Protein AF-J9E7Q2-F1 (afdb_monomer)

Solvent-accessible surface area (backbone atoms only — not comparable to full-atom values): 8619 Å² total; per-residue (Å²): 144,85,86,81,88,83,85,87,60,77,52,56,58,52,50,51,56,56,37,69,78,42,61,76,17,22,64,49,75,41,76,31,84,95,38,86,96,32,39,26,39,40,31,18,40,58,52,92,80,34,83,83,31,58,49,79,44,47,39,44,76,58,96,74,26,33,27,50,72,91,57,92,63,67,20,87,40,70,68,57,45,49,58,50,26,40,76,47,33,83,95,42,99,52,39,41,44,92,67,84,70,75,70,75,79,63,85,57,84,88,70,78,81,76,82,74,78,79,84,76,82,79,74,89,74,89,82,91,85,77,86,82,133

Structure (mmCIF, N/CA/C/O backbone):
data_AF-J9E7Q2-F1
#
_entry.id   AF-J9E7Q2-F1
#
loop_
_atom_site.group_PDB
_atom_site.id
_atom_site.type_symbol
_atom_site.label_atom_id
_atom_site.label_alt_id
_atom_site.label_comp_id
_atom_site.label_asym_id
_atom_site.label_entity_id
_atom_site.label_seq_id
_atom_site.pdbx_PDB_ins_code
_atom_site.Cartn_x
_atom_site.Cartn_y
_atom_site.Cartn_z
_atom_site.occupancy
_atom_site.B_iso_or_equiv
_atom_site.auth_seq_id
_atom_site.auth_comp_id
_atom_site.auth_asym_id
_atom_site.auth_atom_id
_atom_site.pdbx_PDB_model_num
ATOM 1 N N . MET A 1 1 ? -2.435 -12.503 14.135 1.00 33.69 1 MET A N 1
ATOM 2 C CA . MET A 1 1 ? -1.178 -12.272 13.393 1.00 33.69 1 MET A CA 1
ATOM 3 C C . MET A 1 1 ? -1.249 -10.924 12.669 1.00 33.69 1 MET A C 1
ATOM 5 O O . MET A 1 1 ? -1.360 -10.876 11.457 1.00 33.69 1 MET A O 1
ATOM 9 N N . PHE A 1 2 ? -1.258 -9.821 13.424 1.00 29.53 2 PHE A N 1
ATOM 10 C CA . PHE A 1 2 ? -1.209 -8.451 12.893 1.00 29.53 2 PHE A CA 1
ATOM 11 C C . PHE A 1 2 ? -0.394 -7.609 13.880 1.00 29.53 2 PHE A C 1
ATOM 13 O O . PHE A 1 2 ? -0.949 -6.899 14.709 1.00 29.53 2 PHE A O 1
ATOM 20 N N . HIS A 1 3 ? 0.926 -7.773 13.858 1.00 36.47 3 HIS A N 1
ATOM 21 C CA . HIS A 1 3 ? 1.850 -6.934 14.617 1.00 36.47 3 HIS A CA 1
ATOM 22 C C . HIS A 1 3 ? 2.557 -6.021 13.628 1.00 36.47 3 HIS A C 1
ATOM 24 O O . HIS A 1 3 ? 3.238 -6.547 12.758 1.00 36.47 3 HIS A O 1
ATOM 30 N N . LEU A 1 4 ? 2.393 -4.698 13.749 1.00 40.72 4 LEU A N 1
ATOM 31 C CA . LEU A 1 4 ? 3.393 -3.708 13.319 1.00 40.72 4 LEU A CA 1
ATOM 32 C C . LEU A 1 4 ? 2.963 -2.282 13.712 1.00 40.72 4 LEU A C 1
ATOM 34 O O . LEU A 1 4 ? 2.157 -1.639 13.042 1.00 40.72 4 LEU A O 1
ATOM 38 N N . ILE A 1 5 ? 3.551 -1.783 14.803 1.00 44.66 5 ILE A N 1
ATOM 39 C CA . ILE A 1 5 ? 3.668 -0.356 15.126 1.00 44.66 5 ILE A CA 1
ATOM 40 C C . ILE A 1 5 ? 5.142 -0.103 15.462 1.00 44.66 5 ILE A C 1
ATOM 42 O O . ILE A 1 5 ? 5.568 -0.509 16.534 1.00 44.66 5 ILE A O 1
ATOM 46 N N . PHE A 1 6 ? 5.907 0.572 14.597 1.00 44.84 6 PHE A N 1
ATOM 47 C CA . PHE A 1 6 ? 7.220 1.143 14.948 1.00 44.84 6 PHE A CA 1
ATOM 48 C C . PHE A 1 6 ? 7.466 2.473 14.188 1.00 44.84 6 PHE A C 1
ATOM 50 O O . PHE A 1 6 ? 7.064 2.617 13.033 1.00 44.84 6 PHE A O 1
ATOM 57 N N . ASN A 1 7 ? 8.056 3.457 14.887 1.00 43.12 7 ASN A N 1
ATOM 58 C CA . ASN A 1 7 ? 8.359 4.857 14.499 1.00 43.12 7 ASN A CA 1
ATOM 59 C C . ASN A 1 7 ? 9.526 4.984 13.478 1.00 43.12 7 ASN A C 1
ATOM 61 O O . ASN A 1 7 ? 10.366 4.097 13.435 1.00 43.12 7 ASN A O 1
ATOM 65 N N . LEU A 1 8 ? 9.793 6.094 12.759 1.00 50.00 8 LEU A N 1
ATOM 66 C CA . LEU A 1 8 ? 8.944 7.052 12.008 1.00 50.00 8 LEU A CA 1
ATOM 67 C C . LEU A 1 8 ? 9.750 7.916 10.981 1.00 50.00 8 LEU A C 1
ATOM 69 O O . LEU A 1 8 ? 9.217 8.902 10.498 1.00 50.00 8 LEU A O 1
ATOM 73 N N . PHE A 1 9 ? 11.016 7.614 10.634 1.00 41.00 9 PHE A N 1
ATOM 74 C CA . PHE A 1 9 ? 11.710 8.331 9.533 1.00 41.00 9 PHE A CA 1
ATOM 75 C C . PHE A 1 9 ? 12.670 7.432 8.738 1.00 41.00 9 PHE A C 1
ATOM 77 O O . PHE A 1 9 ? 12.534 7.311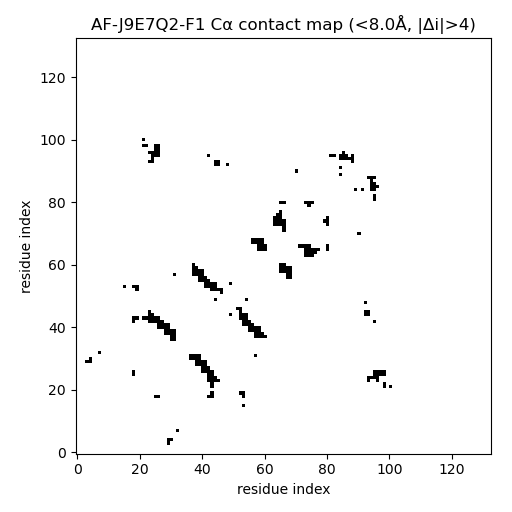 7.523 1.00 41.00 9 PHE A O 1
ATOM 84 N N . ASP A 1 10 ? 13.563 6.710 9.420 1.00 48.91 10 ASP A N 1
ATOM 85 C CA . ASP A 1 10 ? 14.519 5.793 8.771 1.00 48.91 10 ASP A CA 1
ATOM 86 C C . ASP A 1 10 ? 13.828 4.538 8.193 1.00 48.91 10 ASP A C 1
ATOM 88 O O . ASP A 1 10 ? 14.201 3.978 7.164 1.00 48.91 10 ASP A O 1
ATOM 92 N N . TYR A 1 11 ? 12.704 4.141 8.795 1.00 62.31 11 TYR A N 1
ATOM 93 C CA . TYR A 1 11 ? 11.920 3.005 8.321 1.00 62.31 11 TYR A CA 1
ATOM 94 C C . TYR A 1 11 ? 11.117 3.316 7.049 1.00 62.31 11 TYR A C 1
ATOM 96 O O . TYR A 1 11 ? 10.855 2.406 6.273 1.00 62.31 11 TYR A O 1
ATOM 104 N N . ARG A 1 12 ? 10.739 4.575 6.775 1.00 62.62 12 ARG A N 1
ATOM 105 C CA . ARG A 1 12 ? 9.917 4.899 5.594 1.00 62.62 12 ARG A CA 1
ATOM 106 C C . ARG A 1 12 ? 10.661 4.601 4.298 1.00 62.62 12 ARG A C 1
ATOM 108 O O . ARG A 1 12 ? 10.093 3.961 3.420 1.00 62.62 12 ARG A O 1
ATOM 115 N N . ASN A 1 13 ? 11.908 5.060 4.195 1.00 67.50 13 ASN A N 1
ATOM 116 C CA . ASN A 1 13 ? 12.731 4.811 3.013 1.00 67.50 13 ASN A CA 1
ATOM 117 C C . ASN A 1 13 ? 12.982 3.306 2.871 1.00 67.50 13 ASN A C 1
ATOM 119 O O . ASN A 1 13 ? 12.674 2.747 1.830 1.00 67.50 13 ASN A O 1
ATOM 123 N N . ARG A 1 14 ? 13.317 2.622 3.974 1.00 76.19 14 ARG A N 1
ATOM 124 C CA . ARG A 1 14 ? 13.482 1.160 3.989 1.00 76.19 14 ARG A CA 1
ATOM 125 C C . ARG A 1 14 ? 12.226 0.389 3.570 1.00 76.19 14 ARG A C 1
ATOM 127 O O . ARG A 1 14 ? 12.341 -0.576 2.830 1.00 76.19 14 ARG A O 1
ATOM 134 N N . ILE A 1 15 ? 11.031 0.797 4.012 1.00 78.56 15 ILE A N 1
ATOM 135 C CA . ILE A 1 15 ? 9.753 0.216 3.561 1.00 78.56 15 ILE A CA 1
ATOM 136 C C . ILE A 1 15 ? 9.570 0.433 2.057 1.00 78.56 15 ILE A C 1
ATOM 138 O O . ILE A 1 15 ? 9.057 -0.449 1.375 1.00 78.56 15 ILE A O 1
ATOM 142 N N . ILE A 1 16 ? 9.859 1.639 1.564 1.00 83.88 16 ILE A N 1
ATOM 143 C CA . ILE A 1 16 ? 9.647 1.992 0.157 1.00 83.88 16 ILE A CA 1
ATOM 144 C C . ILE A 1 16 ? 10.587 1.169 -0.718 1.00 83.88 16 ILE A C 1
ATOM 146 O O . ILE A 1 16 ? 10.111 0.541 -1.657 1.00 83.88 16 ILE A O 1
ATOM 150 N N . ASP A 1 17 ? 11.868 1.107 -0.365 1.00 85.81 17 ASP A N 1
ATOM 151 C CA . ASP A 1 17 ? 12.871 0.308 -1.069 1.00 85.81 17 ASP A CA 1
ATOM 152 C C . ASP A 1 17 ? 12.473 -1.174 -1.063 1.00 85.81 17 ASP A C 1
ATOM 154 O O . ASP A 1 17 ? 12.377 -1.806 -2.112 1.00 85.81 17 ASP A O 1
ATOM 158 N N . ALA A 1 18 ? 12.076 -1.688 0.102 1.00 85.81 18 ALA A N 1
ATOM 159 C CA . ALA A 1 18 ? 11.521 -3.027 0.244 1.00 85.81 18 ALA A CA 1
ATOM 160 C C . ALA A 1 18 ? 10.282 -3.274 -0.632 1.00 85.81 18 ALA A C 1
ATOM 162 O O . ALA A 1 18 ? 10.139 -4.345 -1.211 1.00 85.81 18 ALA A O 1
ATOM 163 N N . LEU A 1 19 ? 9.356 -2.314 -0.729 1.00 89.38 19 LEU A N 1
ATOM 164 C CA . LEU A 1 19 ? 8.181 -2.425 -1.597 1.00 89.38 19 LEU A CA 1
ATOM 165 C C . LEU A 1 19 ? 8.565 -2.428 -3.075 1.00 89.38 19 LEU A C 1
ATOM 167 O O . LEU A 1 19 ? 7.886 -3.088 -3.856 1.00 89.38 19 LEU A O 1
ATOM 171 N N . LEU A 1 20 ? 9.608 -1.693 -3.466 1.00 90.94 20 LEU A N 1
ATOM 172 C CA . LEU A 1 20 ? 10.087 -1.633 -4.847 1.00 90.94 20 LEU A CA 1
ATOM 173 C C . LEU A 1 20 ? 10.667 -2.966 -5.326 1.00 90.94 20 LEU A C 1
ATOM 175 O O . LEU A 1 20 ? 10.520 -3.282 -6.506 1.00 90.94 20 LEU A O 1
ATOM 179 N N . GLU A 1 21 ? 11.231 -3.762 -4.418 1.00 89.62 21 GLU A N 1
ATOM 180 C CA . GLU A 1 21 ? 11.672 -5.140 -4.677 1.00 89.62 21 GLU A CA 1
ATOM 181 C C . GLU A 1 21 ? 10.507 -6.139 -4.797 1.00 89.62 21 GLU A C 1
ATOM 183 O O . GLU A 1 21 ? 10.696 -7.274 -5.236 1.00 89.62 21 GLU A O 1
ATOM 188 N N . GLN A 1 22 ? 9.289 -5.740 -4.417 1.00 89.69 22 GLN A N 1
ATOM 189 C CA . GLN A 1 22 ? 8.099 -6.583 -4.486 1.00 89.69 22 GLN A CA 1
ATOM 190 C C . GLN A 1 22 ? 7.322 -6.384 -5.802 1.00 89.69 22 GLN A C 1
ATOM 192 O O . GLN A 1 22 ? 7.424 -5.341 -6.457 1.00 89.69 22 GLN A O 1
ATOM 197 N N . PRO A 1 23 ? 6.497 -7.371 -6.200 1.00 94.00 23 PRO A N 1
ATOM 198 C CA . PRO A 1 23 ? 5.605 -7.242 -7.350 1.00 94.00 23 PRO A CA 1
ATOM 199 C C . PRO A 1 23 ? 4.561 -6.121 -7.200 1.00 94.00 23 PRO A C 1
ATOM 201 O O . PRO A 1 23 ? 4.185 -5.718 -6.096 1.00 94.00 23 PRO A O 1
ATOM 204 N N . GLU A 1 24 ? 4.044 -5.639 -8.335 1.00 96.25 24 GLU A N 1
ATOM 205 C CA . GLU A 1 24 ? 2.934 -4.678 -8.370 1.00 96.25 24 GLU A CA 1
ATOM 206 C C . GLU A 1 24 ? 1.715 -5.198 -7.591 1.00 96.25 24 GLU A C 1
ATOM 208 O O . GLU A 1 24 ? 1.318 -6.356 -7.713 1.00 96.25 24 GLU A O 1
ATOM 213 N N . GLY A 1 25 ? 1.119 -4.327 -6.778 1.00 95.12 25 GLY A N 1
ATOM 214 C CA . GLY A 1 25 ? 0.039 -4.649 -5.850 1.00 95.12 25 GLY A CA 1
ATOM 215 C C . GLY A 1 25 ? 0.502 -5.019 -4.439 1.00 95.12 25 GLY A C 1
ATOM 216 O O . GLY A 1 25 ? -0.335 -5.072 -3.534 1.00 95.12 25 GLY A O 1
ATOM 217 N N . ALA A 1 26 ? 1.798 -5.271 -4.216 1.00 95.06 26 ALA A N 1
ATOM 218 C CA . ALA A 1 26 ? 2.324 -5.494 -2.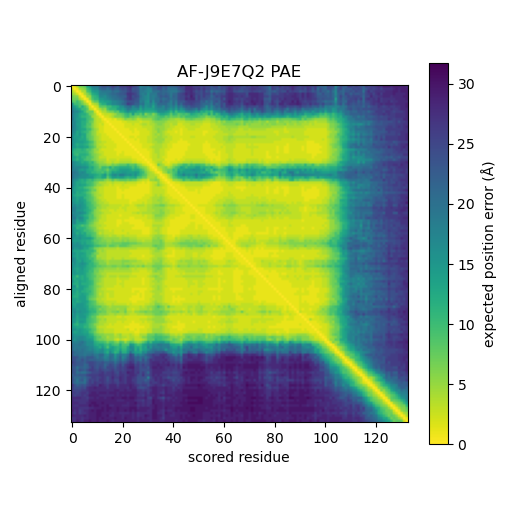871 1.00 95.06 26 ALA A CA 1
ATOM 219 C C . ALA A 1 26 ? 2.090 -4.255 -2.001 1.00 95.06 26 ALA A C 1
ATOM 221 O O . ALA A 1 26 ? 2.155 -3.124 -2.486 1.00 95.06 26 ALA A O 1
ATOM 222 N N . PHE A 1 27 ? 1.798 -4.445 -0.717 1.00 94.25 27 PHE A N 1
ATOM 223 C CA . PHE A 1 27 ? 1.370 -3.340 0.135 1.00 94.25 27 PHE A CA 1
ATOM 224 C C . PHE A 1 27 ? 1.852 -3.459 1.577 1.00 94.25 27 PHE A C 1
ATOM 226 O O . PHE A 1 27 ? 2.204 -4.529 2.054 1.00 94.25 27 PHE A O 1
ATOM 233 N N . VAL A 1 28 ? 1.808 -2.350 2.308 1.00 91.38 28 VAL A N 1
ATOM 234 C CA . VAL A 1 28 ? 1.960 -2.339 3.764 1.00 91.38 28 VAL A CA 1
ATOM 235 C C . VAL A 1 28 ? 1.008 -1.324 4.376 1.00 91.38 28 VAL A C 1
ATOM 237 O O . VAL A 1 28 ? 0.783 -0.243 3.825 1.00 91.38 28 VAL A O 1
ATOM 240 N N . VAL A 1 29 ? 0.454 -1.668 5.535 1.00 89.69 29 VAL A N 1
ATOM 241 C CA . VAL A 1 29 ? -0.295 -0.734 6.376 1.00 89.69 29 VAL A CA 1
ATOM 242 C C . VAL A 1 29 ? 0.650 -0.207 7.450 1.00 89.69 29 VAL A C 1
ATOM 244 O O . VAL A 1 29 ? 1.294 -0.980 8.151 1.00 89.69 29 VAL A O 1
ATOM 247 N N . ARG A 1 30 ? 0.744 1.114 7.568 1.00 86.19 30 ARG A N 1
ATOM 248 C CA . ARG A 1 30 ? 1.652 1.816 8.486 1.00 86.19 30 ARG A CA 1
ATOM 249 C C . ARG A 1 30 ? 0.961 3.018 9.120 1.00 86.19 30 ARG A C 1
ATOM 251 O O . ARG A 1 30 ? -0.100 3.435 8.659 1.00 86.19 30 ARG A O 1
ATOM 258 N N . PHE A 1 31 ? 1.575 3.629 10.129 1.00 83.06 31 PHE A N 1
ATOM 259 C CA . PHE A 1 31 ? 1.116 4.934 10.610 1.00 83.06 31 PHE A CA 1
ATOM 260 C C . PHE A 1 31 ? 1.405 6.032 9.590 1.00 83.06 31 PHE A C 1
ATOM 262 O O . PHE A 1 31 ? 2.404 6.012 8.865 1.00 83.06 31 PHE A O 1
ATOM 269 N N . SER A 1 32 ? 0.498 6.998 9.540 1.00 73.62 32 SER A N 1
ATOM 270 C CA . SER A 1 32 ? 0.654 8.214 8.763 1.00 73.62 32 SER A CA 1
ATOM 271 C C . SER A 1 32 ? 1.539 9.194 9.525 1.00 73.62 32 SER A C 1
ATOM 273 O O . SER A 1 32 ? 1.191 9.641 10.614 1.00 73.62 32 SER A O 1
ATOM 275 N N . GLU A 1 33 ? 2.655 9.586 8.922 1.00 67.44 33 GLU A N 1
ATOM 276 C CA . GLU A 1 33 ? 3.593 10.551 9.514 1.00 67.44 33 GLU A CA 1
ATOM 277 C C . GLU A 1 33 ? 3.045 11.981 9.433 1.00 67.44 33 GLU A C 1
ATOM 279 O O . GLU A 1 33 ? 3.168 12.768 10.365 1.00 67.44 33 GLU A O 1
ATOM 284 N N . SER A 1 34 ? 2.332 12.291 8.348 1.00 64.19 34 SER A N 1
ATOM 285 C CA . SER A 1 34 ? 1.722 13.603 8.109 1.00 64.19 34 SER A CA 1
ATOM 286 C C . SER A 1 34 ? 0.438 13.849 8.909 1.00 64.19 34 SER A C 1
ATOM 288 O O . SER A 1 34 ? -0.063 14.971 8.939 1.00 64.19 34 SER A O 1
ATOM 290 N N . LYS A 1 35 ? -0.127 12.813 9.545 1.00 61.38 35 LYS A N 1
ATOM 291 C CA . LYS A 1 35 ? -1.375 12.905 10.316 1.00 61.38 35 LYS A CA 1
ATOM 292 C C . LYS A 1 35 ? -1.312 11.999 11.536 1.00 61.38 35 LYS A C 1
ATOM 294 O O . LYS A 1 35 ? -1.453 10.782 11.417 1.00 61.38 35 LYS A O 1
ATOM 299 N N . ARG A 1 36 ? -1.140 12.611 12.711 1.00 61.66 36 ARG A N 1
ATOM 300 C CA . ARG A 1 36 ? -1.125 11.908 14.001 1.00 61.66 36 ARG A CA 1
ATOM 301 C C . ARG A 1 36 ? -2.348 10.991 14.121 1.00 61.66 36 ARG A C 1
ATOM 303 O O . ARG A 1 36 ? -3.466 11.417 13.849 1.00 61.66 36 ARG A O 1
ATOM 310 N N . LYS A 1 37 ? -2.117 9.748 14.559 1.00 66.50 37 LYS A N 1
ATOM 311 C CA . LYS A 1 37 ? -3.138 8.706 14.797 1.00 66.50 37 LYS A CA 1
ATOM 312 C C . LYS A 1 37 ? -3.895 8.205 13.551 1.00 66.50 37 LYS A C 1
ATOM 314 O O . LYS A 1 37 ? -4.871 7.476 13.703 1.00 66.50 37 LYS A O 1
ATOM 319 N N . CYS A 1 38 ? -3.461 8.536 12.331 1.00 76.06 38 CYS A N 1
ATOM 320 C CA . CYS A 1 38 ? -4.032 7.960 11.108 1.00 76.06 38 CYS A CA 1
ATOM 321 C C . CYS A 1 38 ? -3.191 6.788 10.589 1.00 76.06 38 CYS A C 1
ATOM 323 O O . CYS A 1 38 ? -1.981 6.736 10.802 1.00 76.06 38 CYS A O 1
ATOM 325 N N . LEU A 1 39 ? -3.833 5.871 9.867 1.00 87.81 39 LEU A N 1
ATOM 326 C CA . LEU A 1 39 ? -3.162 4.795 9.142 1.00 87.81 39 LEU A CA 1
ATOM 327 C C . LEU A 1 39 ? -2.999 5.183 7.666 1.00 87.81 39 LEU A C 1
ATOM 329 O O . LEU A 1 39 ? -3.788 5.952 7.114 1.00 87.81 39 LEU A O 1
ATOM 333 N N . ALA A 1 40 ? -1.978 4.636 7.023 1.00 90.88 40 ALA A N 1
ATOM 334 C CA . ALA A 1 40 ? -1.716 4.777 5.603 1.00 90.88 40 ALA A CA 1
ATOM 335 C C . ALA A 1 40 ? -1.432 3.404 4.988 1.00 90.88 40 ALA A C 1
ATOM 337 O O . ALA A 1 40 ? -0.700 2.594 5.556 1.00 90.88 40 ALA A O 1
ATOM 338 N N . LEU A 1 41 ? -2.002 3.169 3.813 1.00 92.69 41 LEU A N 1
ATOM 339 C CA . LEU A 1 41 ? -1.727 2.032 2.952 1.00 92.69 41 LEU A CA 1
ATOM 340 C C . LEU A 1 41 ? -0.705 2.474 1.899 1.00 92.69 41 LEU A C 1
ATOM 342 O O . LEU A 1 41 ? -1.025 3.288 1.034 1.00 92.69 41 LEU A O 1
ATOM 346 N N . SER A 1 42 ? 0.523 1.971 1.982 1.00 93.25 42 SER A N 1
ATOM 347 C CA . SER A 1 42 ? 1.504 2.105 0.901 1.00 93.25 42 SER A CA 1
ATOM 348 C C . SER A 1 42 ? 1.371 0.916 -0.038 1.00 93.25 42 SER A C 1
ATOM 350 O O . SER A 1 42 ? 1.317 -0.213 0.441 1.00 93.25 42 SER A O 1
ATOM 352 N N . VAL A 1 43 ? 1.357 1.156 -1.347 1.00 95.50 43 VAL A N 1
ATOM 353 C CA . VAL A 1 43 ? 1.190 0.113 -2.367 1.00 95.50 43 VAL A CA 1
ATOM 354 C C . VAL A 1 43 ? 2.250 0.286 -3.448 1.00 95.50 43 VAL A C 1
ATOM 356 O O . VAL A 1 43 ? 2.457 1.401 -3.928 1.00 95.50 43 VAL A O 1
ATOM 359 N N . ARG A 1 44 ? 2.891 -0.811 -3.854 1.00 96.00 44 ARG A N 1
ATOM 360 C CA . ARG A 1 44 ? 3.702 -0.899 -5.067 1.00 96.00 44 ARG A CA 1
ATOM 361 C C . ARG A 1 44 ? 2.776 -0.825 -6.277 1.00 96.00 44 ARG A C 1
ATOM 363 O O . ARG A 1 44 ? 1.902 -1.668 -6.440 1.00 96.00 44 ARG A O 1
ATOM 370 N N . VAL A 1 45 ? 2.952 0.177 -7.127 1.00 97.00 45 VAL A N 1
ATOM 371 C CA . VAL A 1 45 ? 2.058 0.465 -8.261 1.00 97.00 45 VAL A CA 1
ATOM 372 C C . VAL A 1 45 ? 2.843 0.555 -9.567 1.00 97.00 45 VAL A C 1
ATOM 374 O O . VAL A 1 45 ? 4.023 0.892 -9.530 1.00 97.00 45 VAL A O 1
ATOM 377 N N . PRO A 1 46 ? 2.221 0.337 -10.735 1.00 95.81 46 PRO A N 1
ATOM 378 C CA . PRO A 1 46 ? 2.913 0.508 -12.008 1.00 95.81 46 PRO A CA 1
ATOM 379 C C . PRO A 1 46 ? 3.602 1.875 -12.131 1.00 95.81 46 PRO A C 1
ATOM 381 O O . PRO A 1 46 ? 2.995 2.901 -11.814 1.00 95.81 46 PRO A O 1
ATOM 384 N N . PHE A 1 47 ? 4.828 1.920 -12.665 1.00 94.19 47 PHE A N 1
ATOM 385 C CA . PHE A 1 47 ? 5.568 3.184 -12.847 1.00 94.19 47 PHE A CA 1
ATOM 386 C C . PHE A 1 47 ? 4.836 4.184 -13.757 1.00 94.19 47 PHE A C 1
ATOM 388 O O . PHE A 1 47 ? 4.954 5.392 -13.580 1.00 94.19 47 PHE A O 1
ATOM 395 N N . ARG A 1 48 ? 3.998 3.683 -14.677 1.00 94.75 48 ARG A N 1
ATOM 396 C CA . ARG A 1 48 ? 3.090 4.504 -15.499 1.00 94.75 48 ARG A CA 1
ATOM 397 C C . ARG A 1 48 ? 2.051 5.286 -14.685 1.00 94.75 48 ARG A C 1
ATOM 399 O O . ARG A 1 48 ? 1.546 6.290 -15.164 1.00 94.75 48 ARG A O 1
ATOM 406 N N . HIS A 1 49 ? 1.686 4.799 -13.497 1.00 94.56 49 HIS A N 1
ATOM 407 C CA . HIS A 1 49 ? 0.725 5.460 -12.612 1.00 94.56 49 HIS A CA 1
ATOM 408 C C . HIS A 1 49 ? 1.421 6.438 -11.666 1.00 94.56 49 HIS A C 1
ATOM 410 O O . HIS A 1 49 ? 0.901 7.518 -11.405 1.00 94.56 49 HIS A O 1
ATOM 416 N N . ASN A 1 50 ? 2.587 6.057 -11.145 1.00 94.25 50 ASN A N 1
ATOM 417 C CA . ASN A 1 50 ? 3.374 6.898 -10.259 1.00 94.25 50 ASN A CA 1
ATOM 418 C C . ASN A 1 50 ? 4.869 6.676 -10.537 1.00 94.25 50 ASN A C 1
ATOM 420 O O . ASN A 1 50 ? 5.330 5.540 -10.389 1.00 94.25 50 ASN A O 1
ATOM 424 N N . PRO A 1 51 ? 5.636 7.723 -10.896 1.00 93.94 51 PRO A N 1
ATOM 425 C CA . PRO A 1 51 ? 7.049 7.583 -11.245 1.00 93.94 51 PRO A CA 1
ATOM 426 C C . PRO A 1 51 ? 7.914 7.080 -10.083 1.00 93.94 51 PRO A C 1
ATOM 428 O O . PRO A 1 51 ? 8.968 6.504 -10.326 1.00 93.94 51 PRO A O 1
ATOM 431 N N . THR A 1 52 ? 7.473 7.231 -8.828 1.00 93.75 52 THR A N 1
ATOM 432 C CA . THR A 1 52 ? 8.179 6.655 -7.671 1.00 93.75 52 THR A CA 1
ATOM 433 C C . THR A 1 52 ? 7.959 5.150 -7.528 1.00 93.75 52 THR A C 1
ATOM 435 O O . THR A 1 52 ? 8.606 4.516 -6.704 1.00 93.75 52 THR A O 1
ATOM 438 N N . GLY A 1 53 ? 6.999 4.574 -8.259 1.00 94.62 53 GLY A N 1
ATOM 439 C CA . GLY A 1 53 ? 6.599 3.175 -8.144 1.00 94.62 53 GLY A CA 1
ATOM 440 C C . GLY A 1 53 ? 5.807 2.834 -6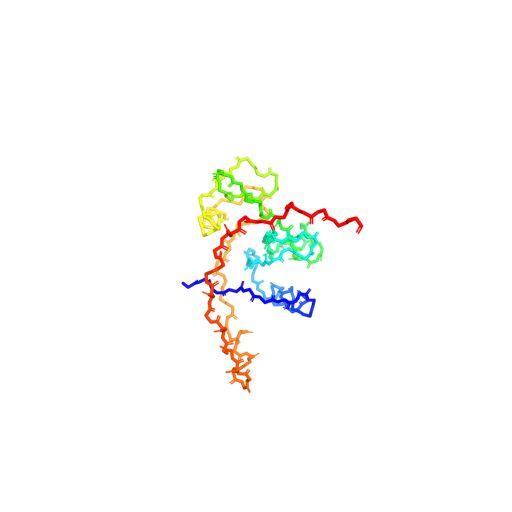.878 1.00 94.62 53 GLY A C 1
ATOM 441 O O . GLY A 1 53 ? 5.366 1.691 -6.748 1.00 94.62 53 GLY A O 1
ATOM 442 N N . VAL A 1 54 ? 5.578 3.785 -5.963 1.00 94.50 54 VAL A N 1
ATOM 443 C CA . VAL A 1 54 ? 4.841 3.566 -4.707 1.00 94.50 54 VAL A CA 1
ATOM 444 C C . VAL A 1 54 ? 3.829 4.684 -4.465 1.00 94.50 54 VAL A C 1
ATOM 446 O O . VAL A 1 54 ? 4.187 5.857 -4.374 1.00 94.50 54 VAL A O 1
ATOM 449 N N . SER A 1 55 ? 2.561 4.311 -4.291 1.00 94.81 55 SER A N 1
ATOM 450 C CA . SER A 1 55 ? 1.475 5.232 -3.930 1.00 94.81 55 SER A CA 1
ATOM 451 C C . SER A 1 55 ? 1.054 5.059 -2.472 1.00 94.81 55 SER A C 1
ATOM 453 O O . SER A 1 55 ? 1.116 3.961 -1.916 1.00 94.81 55 SER A O 1
ATOM 455 N N . HIS A 1 56 ? 0.600 6.148 -1.846 1.00 92.88 56 HIS A N 1
ATOM 456 C CA . HIS A 1 56 ? 0.162 6.166 -0.449 1.00 92.88 56 HIS A CA 1
ATOM 457 C C . HIS A 1 56 ? -1.297 6.610 -0.337 1.00 92.88 56 HIS A C 1
ATOM 459 O O . HIS A 1 56 ? -1.658 7.702 -0.773 1.00 92.88 56 HIS A O 1
ATOM 465 N N . TYR A 1 57 ? -2.118 5.797 0.321 1.00 93.44 57 TYR A N 1
ATOM 466 C CA . TYR A 1 57 ? -3.538 6.055 0.534 1.00 93.44 57 TYR A CA 1
ATOM 467 C C . TYR A 1 57 ? -3.813 6.195 2.026 1.00 93.44 57 TYR A C 1
ATOM 469 O O . TYR A 1 57 ? -3.402 5.357 2.825 1.00 93.44 57 TYR A O 1
ATOM 477 N N . LEU A 1 58 ? -4.512 7.254 2.429 1.00 92.31 58 LEU A N 1
ATOM 478 C CA . LEU A 1 58 ? -4.892 7.431 3.829 1.00 92.31 58 LEU A CA 1
ATOM 479 C C . LEU A 1 58 ? -6.076 6.531 4.168 1.00 92.31 58 LEU A C 1
ATOM 481 O O . LEU A 1 58 ? -7.091 6.564 3.473 1.00 92.31 58 LEU A O 1
ATOM 485 N N . ILE A 1 59 ? -5.962 5.796 5.270 1.00 91.44 59 ILE A N 1
ATOM 486 C CA . ILE A 1 59 ? -7.068 5.043 5.844 1.00 91.44 59 ILE A CA 1
ATOM 487 C C . ILE A 1 59 ? -7.710 5.902 6.932 1.00 91.44 59 ILE A C 1
ATOM 489 O O . ILE A 1 59 ? -7.066 6.306 7.904 1.00 91.44 59 ILE A O 1
ATOM 493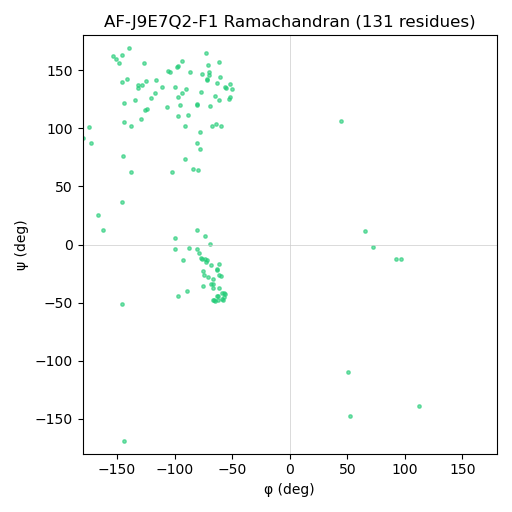 N N . ILE A 1 60 ? -8.992 6.192 6.751 1.00 90.38 60 ILE A N 1
ATOM 494 C CA . ILE A 1 60 ? -9.817 6.967 7.672 1.00 90.38 60 ILE A CA 1
ATOM 495 C C . ILE A 1 60 ? -10.641 5.991 8.506 1.00 90.38 60 ILE A C 1
ATOM 497 O O . ILE A 1 60 ? -11.223 5.056 7.957 1.00 90.38 60 ILE A O 1
ATOM 501 N N . ARG A 1 61 ? -10.709 6.238 9.816 1.00 87.81 61 ARG A N 1
ATOM 502 C CA . ARG A 1 61 ? -11.598 5.540 10.746 1.00 87.81 61 ARG A CA 1
ATOM 503 C C . ARG A 1 61 ? -12.682 6.498 11.235 1.00 87.81 61 ARG A C 1
ATOM 505 O O . ARG A 1 61 ? -12.365 7.629 11.594 1.00 87.81 61 ARG A O 1
ATOM 512 N N . ASN A 1 62 ? -13.924 6.037 11.266 1.00 86.75 62 ASN A N 1
ATOM 513 C CA . ASN A 1 62 ? -15.050 6.691 11.931 1.00 86.75 62 ASN A CA 1
ATOM 514 C C . ASN A 1 62 ? -15.989 5.626 12.535 1.00 86.75 62 ASN A C 1
ATOM 516 O O . ASN A 1 62 ? -15.641 4.444 12.561 1.00 86.75 62 ASN A O 1
ATOM 520 N N . ASP A 1 63 ? -17.176 6.035 12.984 1.00 90.06 63 ASP A N 1
ATOM 521 C CA . ASP A 1 63 ? -18.162 5.146 13.621 1.00 90.06 63 ASP A CA 1
ATOM 522 C C . ASP A 1 63 ? -18.692 4.043 12.687 1.00 90.06 63 ASP A C 1
ATOM 524 O O . ASP A 1 63 ? -19.131 2.993 13.146 1.00 90.06 63 ASP A O 1
ATOM 528 N N . HIS A 1 64 ? -18.589 4.234 11.368 1.00 87.25 64 HIS A N 1
ATOM 529 C CA . HIS A 1 64 ? -18.976 3.242 10.358 1.00 87.25 64 HIS A CA 1
ATOM 530 C C . HIS A 1 64 ? -17.851 2.250 10.012 1.00 87.25 64 HIS A C 1
ATOM 532 O O . HIS A 1 64 ? -18.053 1.343 9.204 1.00 87.25 64 HIS A O 1
ATOM 538 N N . GLY A 1 65 ? -16.659 2.417 10.593 1.00 92.25 65 GLY A N 1
ATOM 539 C CA . GLY A 1 65 ? -15.495 1.565 10.364 1.00 92.25 65 GLY A CA 1
ATOM 540 C C . GLY A 1 65 ? -14.363 2.285 9.633 1.00 92.25 65 GLY A C 1
ATOM 541 O O . GLY A 1 65 ? -14.021 3.428 9.935 1.00 92.25 65 GLY A O 1
ATOM 542 N N . PHE A 1 66 ? -13.736 1.588 8.691 1.00 93.12 66 PHE A N 1
ATOM 543 C CA . PHE A 1 66 ? -12.519 1.984 7.992 1.00 93.12 66 PHE A CA 1
ATOM 544 C C . PHE A 1 66 ? -12.775 2.174 6.503 1.00 93.12 66 PHE A C 1
ATOM 546 O O . PHE A 1 66 ? -13.482 1.385 5.880 1.00 93.12 66 PHE A O 1
ATOM 553 N N . LYS A 1 67 ? -12.143 3.181 5.905 1.00 93.62 67 LYS A N 1
ATOM 554 C CA . LYS A 1 67 ? -12.167 3.384 4.456 1.00 93.62 67 LYS A CA 1
ATOM 555 C C . LYS A 1 67 ? -10.911 4.063 3.941 1.00 93.62 67 LYS A C 1
ATOM 557 O O . LYS A 1 67 ? -10.237 4.770 4.687 1.00 93.62 67 LYS A O 1
ATOM 562 N N . LEU A 1 68 ? -10.639 3.922 2.648 1.00 94.44 68 LEU A N 1
ATOM 563 C CA . LEU A 1 68 ? -9.666 4.778 1.972 1.00 94.44 68 LEU A CA 1
ATOM 564 C C . LEU A 1 68 ? -10.238 6.193 1.802 1.00 94.44 68 LEU A C 1
ATOM 566 O O . LEU A 1 68 ? -11.433 6.378 1.558 1.00 94.44 68 LEU A O 1
ATOM 570 N N . ARG A 1 69 ? -9.394 7.217 1.950 1.00 90.69 69 ARG A N 1
ATOM 571 C CA . ARG A 1 69 ? -9.785 8.609 1.697 1.00 90.69 69 ARG A CA 1
ATOM 572 C C . ARG A 1 69 ? -10.204 8.769 0.234 1.00 90.69 69 ARG A C 1
ATOM 574 O O . ARG A 1 69 ? -9.406 8.501 -0.650 1.00 90.69 69 ARG A O 1
ATOM 581 N N . GLY A 1 70 ? -11.422 9.265 0.012 1.00 89.62 70 GLY A N 1
ATOM 582 C CA . GLY A 1 70 ? -12.033 9.356 -1.321 1.00 89.62 70 GLY A CA 1
ATOM 583 C C . GLY A 1 70 ? -12.963 8.182 -1.650 1.00 89.62 70 GLY A C 1
ATOM 584 O O . GLY A 1 70 ? -13.770 8.294 -2.564 1.00 89.62 70 GLY A O 1
ATOM 585 N N . SER A 1 71 ? -12.929 7.107 -0.855 1.00 91.19 71 SER A N 1
ATOM 586 C CA . SER A 1 71 ? -13.878 6.001 -0.956 1.00 91.19 71 SER A CA 1
ATOM 587 C C . SER A 1 71 ? -15.241 6.350 -0.356 1.00 91.19 71 SER A C 1
ATOM 589 O O . SER A 1 71 ? -15.332 7.004 0.693 1.00 91.19 71 SER A O 1
ATOM 591 N N . ASN A 1 72 ? -16.293 5.796 -0.957 1.00 90.38 72 ASN A N 1
ATOM 592 C CA . ASN A 1 72 ? -17.642 5.766 -0.385 1.00 90.38 72 ASN A CA 1
ATOM 593 C C . ASN A 1 72 ? -17.917 4.481 0.408 1.00 90.38 72 ASN A C 1
ATOM 595 O O . ASN A 1 72 ? -18.885 4.419 1.162 1.00 90.38 72 ASN A O 1
ATOM 599 N N . LYS A 1 73 ? -17.061 3.463 0.267 1.00 93.50 73 LYS A N 1
ATOM 600 C CA . LYS A 1 73 ? -17.249 2.157 0.894 1.00 93.50 73 LYS A CA 1
ATOM 601 C C . LYS A 1 73 ? -16.524 2.070 2.232 1.00 93.50 73 LYS A C 1
ATOM 603 O O . LYS A 1 73 ? -15.334 2.377 2.313 1.00 93.50 73 LYS A O 1
ATOM 608 N N . TYR A 1 74 ? -17.252 1.626 3.251 1.00 94.62 74 TYR A N 1
ATOM 609 C CA . TYR A 1 74 ? -16.740 1.366 4.591 1.00 94.62 74 TYR A CA 1
ATOM 610 C C . TYR A 1 74 ? -16.573 -0.130 4.831 1.00 94.62 74 TYR A C 1
ATOM 612 O O . TYR A 1 74 ? -17.329 -0.951 4.313 1.00 94.62 74 TYR A O 1
ATOM 620 N N . PHE A 1 75 ? -15.584 -0.464 5.649 1.00 93.62 75 PHE A N 1
ATOM 621 C CA . PHE A 1 75 ? -15.277 -1.818 6.072 1.00 93.62 75 PHE A CA 1
ATOM 622 C C . PHE A 1 75 ? -15.173 -1.853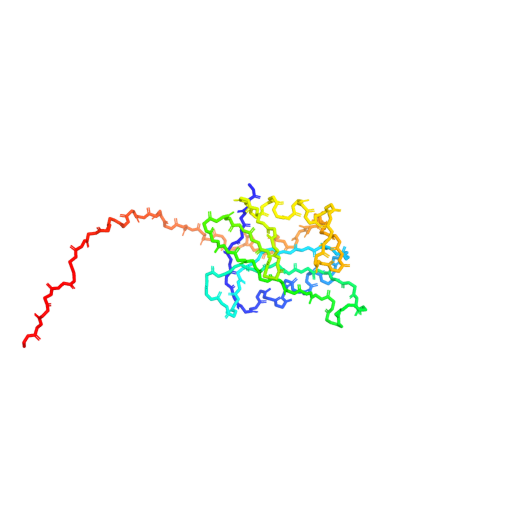 7.596 1.00 93.62 75 PHE A C 1
ATOM 624 O O . PHE A 1 75 ? -14.535 -0.980 8.180 1.00 93.62 75 PHE A O 1
ATOM 631 N N . PRO A 1 76 ? -15.719 -2.865 8.275 1.00 93.00 76 PRO A N 1
ATOM 632 C CA . PRO A 1 76 ? -15.670 -2.942 9.735 1.00 93.00 76 PRO A CA 1
ATOM 633 C C . PRO A 1 76 ? -14.255 -3.191 10.281 1.00 93.00 76 PRO A C 1
ATOM 635 O O . PRO A 1 76 ? -14.003 -2.947 11.456 1.00 93.00 76 PRO A O 1
ATOM 638 N N . SER A 1 77 ? -13.309 -3.652 9.454 1.00 92.44 77 SER A N 1
ATOM 639 C CA . SER A 1 77 ? -11.921 -3.877 9.865 1.00 92.44 77 SER A CA 1
ATOM 640 C C . SER A 1 77 ? -10.926 -3.644 8.722 1.00 92.44 77 SER A C 1
ATOM 642 O O . SER A 1 77 ? -11.268 -3.760 7.542 1.00 92.44 77 SER A O 1
ATOM 644 N N . ILE A 1 78 ? -9.672 -3.336 9.074 1.00 90.19 78 ILE A N 1
ATOM 645 C CA . ILE A 1 78 ? -8.564 -3.195 8.113 1.00 90.19 78 ILE A CA 1
ATOM 646 C C . ILE A 1 78 ? -8.353 -4.470 7.278 1.00 90.19 78 ILE A C 1
ATOM 648 O O . ILE A 1 78 ? -8.228 -4.337 6.062 1.00 90.19 78 ILE A O 1
ATOM 652 N N . PRO A 1 79 ? -8.356 -5.692 7.855 1.00 92.62 79 PRO A N 1
ATOM 653 C CA . PRO A 1 79 ? -8.245 -6.908 7.056 1.00 92.62 79 PRO A CA 1
ATOM 654 C C . PRO A 1 79 ? -9.330 -7.013 5.983 1.00 92.62 79 PRO A C 1
ATOM 656 O O . PRO A 1 79 ? -9.011 -7.308 4.840 1.00 92.62 79 PRO A O 1
ATOM 659 N N . MET A 1 80 ? -10.587 -6.687 6.305 1.00 92.69 80 MET A N 1
ATOM 660 C CA . MET A 1 80 ? -11.670 -6.736 5.316 1.00 92.69 80 MET A CA 1
ATOM 661 C C . MET A 1 80 ? -11.512 -5.692 4.209 1.00 92.69 80 MET A C 1
ATOM 663 O O . MET A 1 80 ? -11.773 -6.001 3.049 1.00 92.69 80 MET A O 1
ATOM 667 N N . LEU A 1 81 ? -11.033 -4.487 4.538 1.00 94.44 81 LEU A N 1
ATOM 668 C CA . LEU A 1 81 ? -10.673 -3.475 3.540 1.00 94.44 81 LEU A CA 1
ATOM 669 C C . LEU A 1 81 ? -9.614 -4.017 2.570 1.00 94.44 81 LEU A C 1
ATOM 671 O O . LEU A 1 81 ? -9.760 -3.898 1.355 1.00 94.44 81 LEU A O 1
ATOM 675 N N . VAL A 1 82 ? -8.560 -4.635 3.105 1.00 93.75 82 VAL A N 1
ATOM 676 C CA . VAL A 1 82 ? -7.452 -5.184 2.313 1.00 93.75 82 VAL A CA 1
ATOM 677 C C . VAL A 1 82 ? -7.911 -6.365 1.452 1.00 93.75 82 VAL A C 1
ATOM 679 O O . VAL A 1 82 ? -7.643 -6.378 0.254 1.00 93.75 82 VAL A O 1
ATOM 682 N N . THR A 1 83 ? -8.639 -7.326 2.026 1.00 94.38 83 THR A N 1
ATOM 683 C CA . THR A 1 83 ? -9.173 -8.493 1.304 1.00 94.38 83 THR A CA 1
ATOM 684 C C . THR A 1 83 ? -10.147 -8.086 0.201 1.00 94.38 83 THR A C 1
ATOM 686 O O . THR A 1 83 ? -10.139 -8.663 -0.882 1.00 94.38 83 THR A O 1
ATOM 689 N N . HIS A 1 84 ? -10.974 -7.065 0.425 1.00 96.31 84 HIS A N 1
ATOM 690 C CA . HIS A 1 84 ? -11.838 -6.550 -0.635 1.00 96.31 84 HIS A CA 1
ATOM 691 C C . HIS A 1 84 ? -11.012 -5.990 -1.802 1.00 96.31 84 HIS A C 1
ATOM 693 O O . HIS A 1 84 ? -11.227 -6.362 -2.959 1.00 96.31 84 HIS A O 1
ATOM 699 N N . HIS A 1 85 ? -10.007 -5.162 -1.498 1.00 95.88 85 HIS A N 1
ATOM 700 C CA . HIS A 1 85 ? -9.140 -4.555 -2.509 1.00 95.88 85 HIS A CA 1
ATOM 701 C C . HIS A 1 85 ? -8.159 -5.530 -3.185 1.00 95.88 85 HIS A C 1
ATOM 703 O O . HIS A 1 85 ? -7.601 -5.204 -4.237 1.00 95.88 85 HIS A O 1
ATOM 709 N N . SER A 1 86 ? -7.973 -6.744 -2.650 1.00 95.81 86 SER A N 1
ATOM 710 C CA . SER A 1 86 ? -7.246 -7.808 -3.355 1.00 95.81 86 SER A CA 1
ATOM 711 C C . SER A 1 86 ? -8.063 -8.443 -4.480 1.00 95.81 86 SER A C 1
ATOM 713 O O . SER A 1 86 ? -7.497 -9.001 -5.417 1.00 95.81 86 SER A O 1
ATOM 715 N N . VAL A 1 87 ? -9.394 -8.341 -4.421 1.00 96.38 87 VAL A N 1
ATOM 716 C CA . VAL A 1 87 ? -10.297 -8.853 -5.462 1.00 96.38 87 VAL A CA 1
ATOM 717 C C . VAL A 1 87 ? -10.699 -7.743 -6.431 1.00 96.38 87 VAL A C 1
ATOM 719 O O . VAL A 1 87 ? -10.646 -7.948 -7.645 1.00 96.38 87 VAL A O 1
ATOM 722 N N . MET A 1 88 ? -11.051 -6.560 -5.916 1.00 93.81 88 MET A N 1
ATOM 723 C CA . MET A 1 88 ? -11.515 -5.416 -6.708 1.00 93.81 88 MET A CA 1
ATOM 724 C C . MET A 1 88 ? -10.678 -4.160 -6.424 1.00 93.81 88 MET A C 1
ATOM 726 O O . MET A 1 88 ? -10.724 -3.634 -5.312 1.00 93.81 88 MET A O 1
ATOM 730 N N . PRO A 1 89 ? -9.939 -3.625 -7.413 1.00 89.75 89 PRO A N 1
ATOM 731 C CA . PRO A 1 89 ? -9.035 -2.501 -7.173 1.00 89.75 89 PRO A CA 1
ATOM 732 C C . PRO A 1 89 ? -9.790 -1.201 -6.846 1.00 89.75 89 PRO A C 1
ATOM 734 O O . PRO A 1 89 ? -9.345 -0.427 -6.001 1.00 89.75 89 PRO A O 1
ATOM 737 N N . GLU A 1 90 ? -10.966 -0.994 -7.449 1.00 92.81 90 GLU A N 1
ATOM 738 C CA . GLU A 1 90 ? -11.783 0.220 -7.314 1.00 92.81 90 GLU A CA 1
ATOM 739 C C . GLU A 1 90 ? -10.961 1.496 -7.571 1.00 92.81 90 GLU A C 1
ATOM 741 O O . GLU A 1 90 ? -10.568 1.759 -8.702 1.00 92.81 90 GLU A O 1
ATOM 746 N N . GLN A 1 91 ? -10.691 2.285 -6.528 1.00 90.44 91 GLN A N 1
ATOM 747 C CA . GLN A 1 91 ? -9.915 3.526 -6.602 1.00 90.44 91 GLN A CA 1
ATOM 748 C C . GLN A 1 91 ? -8.392 3.306 -6.669 1.00 90.44 91 GLN A C 1
ATOM 750 O O . GLN A 1 91 ? -7.640 4.269 -6.819 1.00 90.44 91 GLN A O 1
ATOM 755 N N . LEU A 1 92 ? -7.920 2.0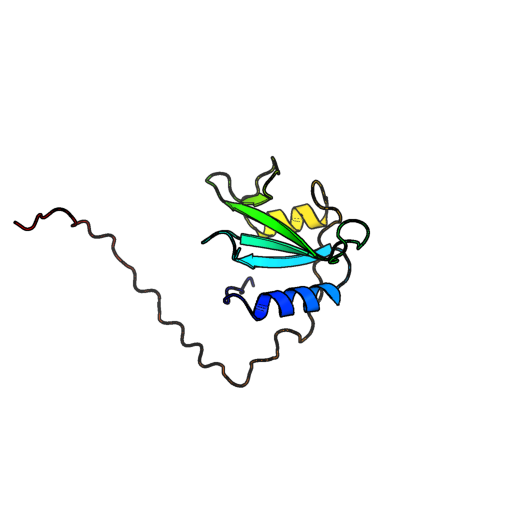67 -6.499 1.00 94.88 92 LEU A N 1
ATOM 756 C CA . LEU A 1 92 ? -6.507 1.712 -6.594 1.00 94.88 92 LEU A CA 1
ATOM 757 C C . LEU A 1 92 ? -6.123 1.416 -8.056 1.00 94.88 92 LEU A C 1
ATOM 759 O O . LEU A 1 92 ? -6.931 0.880 -8.810 1.00 94.88 92 LEU A O 1
ATOM 763 N N . PRO A 1 93 ? -4.878 1.695 -8.474 1.00 94.88 93 PRO A N 1
ATOM 764 C CA . PRO A 1 93 ? -4.410 1.442 -9.841 1.00 94.88 93 PRO A CA 1
ATOM 765 C C . PRO A 1 93 ? -4.196 -0.046 -10.151 1.00 94.88 93 PRO A C 1
ATOM 767 O O . PRO A 1 93 ? -4.037 -0.423 -11.312 1.00 94.88 93 PRO A O 1
ATOM 770 N N . CYS A 1 94 ? -4.148 -0.888 -9.121 1.00 95.62 94 CYS A N 1
ATOM 771 C CA . CYS A 1 94 ? -3.989 -2.331 -9.215 1.00 95.62 94 CYS A CA 1
ATOM 772 C C . CYS A 1 94 ? -4.623 -3.007 -7.992 1.00 95.62 94 CYS A C 1
ATOM 774 O O . CYS A 1 94 ? -4.888 -2.362 -6.974 1.00 95.62 94 CYS A O 1
ATOM 776 N N . ARG A 1 95 ? -4.879 -4.314 -8.100 1.00 96.94 95 ARG A N 1
ATOM 777 C CA . ARG A 1 95 ? -5.356 -5.124 -6.970 1.00 96.94 95 ARG A CA 1
ATOM 778 C C . ARG A 1 95 ? -4.249 -5.290 -5.940 1.00 96.94 95 ARG A C 1
ATOM 780 O O . ARG A 1 95 ? -3.077 -5.353 -6.304 1.00 96.94 95 ARG A O 1
ATOM 787 N N . LEU A 1 96 ? -4.634 -5.398 -4.674 1.00 96.75 96 LEU A N 1
ATOM 788 C CA . LEU A 1 96 ? -3.692 -5.742 -3.615 1.00 96.75 96 LEU A CA 1
ATOM 789 C C . LEU A 1 96 ? -3.285 -7.212 -3.714 1.00 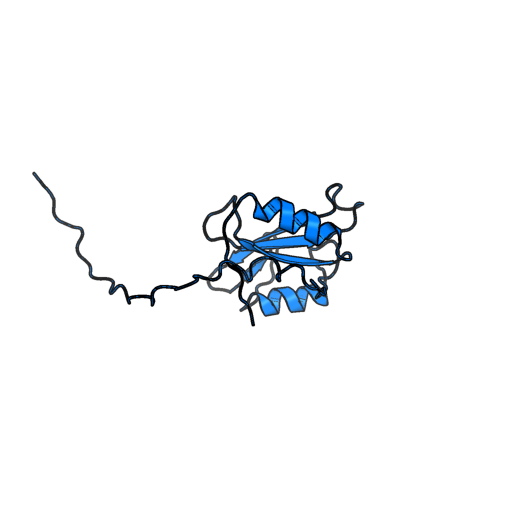96.75 96 LEU A C 1
ATOM 791 O O . LEU A 1 96 ? -4.119 -8.076 -3.985 1.00 96.75 96 LEU A O 1
ATOM 795 N N . ILE A 1 97 ? -2.016 -7.500 -3.444 1.00 94.25 97 ILE A N 1
ATOM 796 C CA . ILE A 1 97 ? -1.512 -8.870 -3.344 1.00 94.25 97 ILE A CA 1
ATOM 797 C C . ILE A 1 97 ? -0.820 -9.083 -2.004 1.00 94.25 97 ILE A C 1
ATOM 799 O O . ILE A 1 97 ? -0.104 -8.217 -1.498 1.00 94.25 97 ILE A O 1
ATOM 803 N N . PHE A 1 98 ? -1.039 -10.258 -1.423 1.00 88.31 98 PHE A N 1
ATOM 804 C CA . PHE A 1 98 ? -0.346 -10.689 -0.216 1.00 88.31 98 PHE A CA 1
ATOM 805 C C . PHE A 1 98 ? 1.032 -11.208 -0.617 1.00 88.31 98 PHE A C 1
ATOM 807 O O . PHE A 1 98 ? 1.200 -12.382 -0.942 1.00 88.31 98 PHE A O 1
ATOM 814 N N . ALA A 1 99 ? 1.993 -10.290 -0.680 1.00 84.06 99 ALA A N 1
ATOM 815 C CA . ALA A 1 99 ? 3.355 -10.599 -1.076 1.00 84.06 99 ALA A CA 1
ATOM 816 C C . ALA A 1 99 ? 4.083 -11.405 0.010 1.00 84.06 99 ALA A C 1
ATOM 818 O O . ALA A 1 99 ? 3.760 -11.329 1.195 1.00 84.06 99 ALA A O 1
ATOM 819 N N . HIS A 1 100 ? 5.087 -12.178 -0.395 1.00 79.81 100 HIS A N 1
ATOM 820 C CA . HIS A 1 100 ? 5.952 -12.872 0.547 1.00 79.81 100 HIS A CA 1
ATOM 821 C C . HIS A 1 100 ? 7.151 -11.981 0.879 1.00 79.81 100 HIS A C 1
ATOM 823 O O . HIS A 1 100 ? 8.102 -11.894 0.110 1.00 79.81 100 HIS A O 1
ATOM 829 N N . TRP A 1 101 ? 7.120 -11.331 2.043 1.00 73.75 101 TRP A N 1
ATOM 830 C CA . TRP A 1 101 ? 8.177 -10.408 2.483 1.00 73.75 101 TRP A CA 1
ATOM 831 C C . TRP A 1 101 ? 9.486 -11.089 2.933 1.00 73.75 101 TRP A C 1
ATOM 833 O O . TRP A 1 101 ? 10.388 -10.413 3.422 1.00 73.75 101 TRP A O 1
ATOM 843 N N . GLY A 1 102 ? 9.623 -12.409 2.759 1.00 66.25 102 GLY A N 1
ATOM 844 C CA . GLY A 1 102 ? 10.854 -13.158 3.033 1.00 66.25 102 GLY A CA 1
ATOM 845 C C . GLY A 1 102 ? 11.434 -12.924 4.437 1.00 66.25 102 GLY A C 1
ATOM 846 O O . GLY A 1 102 ? 10.713 -12.676 5.401 1.00 66.25 102 GLY A O 1
ATOM 847 N N . ASN A 1 103 ? 12.766 -12.979 4.553 1.00 56.53 103 ASN A N 1
ATOM 848 C CA . ASN A 1 103 ? 13.502 -12.723 5.802 1.00 56.53 103 ASN A CA 1
ATOM 849 C C . ASN A 1 103 ? 13.698 -11.225 6.102 1.00 56.53 103 ASN A C 1
ATOM 851 O O . ASN A 1 103 ? 14.485 -10.877 6.979 1.00 56.53 103 ASN A O 1
ATOM 855 N N . MET A 1 104 ? 13.006 -10.327 5.401 1.00 56.19 104 MET A N 1
ATOM 856 C CA . MET A 1 104 ? 13.217 -8.877 5.495 1.00 56.19 104 MET A CA 1
ATOM 857 C C . MET A 1 104 ? 12.945 -8.314 6.903 1.00 56.19 104 MET A C 1
ATOM 859 O O . MET A 1 104 ? 13.397 -7.223 7.243 1.00 56.19 104 MET A O 1
ATOM 863 N N . TRP A 1 105 ? 12.246 -9.079 7.749 1.00 50.91 105 TRP A N 1
ATOM 864 C CA . TRP A 1 105 ? 11.974 -8.753 9.152 1.00 50.91 105 TRP A CA 1
ATOM 865 C C . TRP A 1 105 ? 12.896 -9.458 10.161 1.00 50.91 105 TRP A C 1
ATOM 867 O O . TRP A 1 105 ? 12.804 -9.169 11.349 1.00 50.91 105 TRP A O 1
ATOM 877 N N . LYS A 1 106 ? 13.801 -10.348 9.724 1.00 42.97 106 LYS A N 1
ATOM 878 C CA . LYS A 1 106 ? 14.751 -11.046 10.618 1.00 42.97 106 LYS A CA 1
ATOM 879 C C . LYS A 1 106 ? 15.975 -10.214 11.006 1.00 42.97 106 LYS A C 1
ATOM 881 O O . LYS A 1 106 ? 16.758 -10.630 11.854 1.00 42.97 106 LYS A O 1
ATOM 886 N N . CYS A 1 107 ? 16.128 -9.007 10.472 1.00 41.22 107 CYS A N 1
ATOM 887 C CA . CYS A 1 107 ? 17.205 -8.107 10.873 1.00 41.22 107 CYS A CA 1
ATOM 888 C C . CYS A 1 107 ? 16.840 -7.305 12.140 1.00 41.22 107 CYS A C 1
ATOM 890 O O . CYS A 1 107 ? 16.701 -6.090 12.042 1.00 41.22 107 CYS A O 1
ATOM 892 N N . ASN A 1 108 ? 16.655 -7.969 13.296 1.00 40.97 108 ASN A N 1
ATOM 893 C CA . ASN A 1 108 ? 16.957 -7.399 14.629 1.00 40.97 108 ASN A CA 1
ATOM 894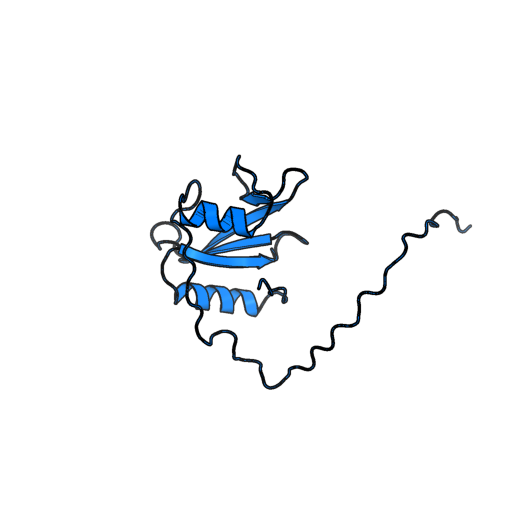 C C . ASN A 1 108 ? 16.983 -8.428 15.793 1.00 40.97 108 ASN A C 1
ATOM 896 O O . ASN A 1 108 ? 16.768 -8.056 16.945 1.00 40.97 108 ASN A O 1
ATOM 900 N N . GLU A 1 109 ? 17.243 -9.720 15.555 1.00 39.75 109 GLU A N 1
ATOM 901 C CA . GLU A 1 109 ? 17.246 -10.722 16.645 1.00 39.75 109 G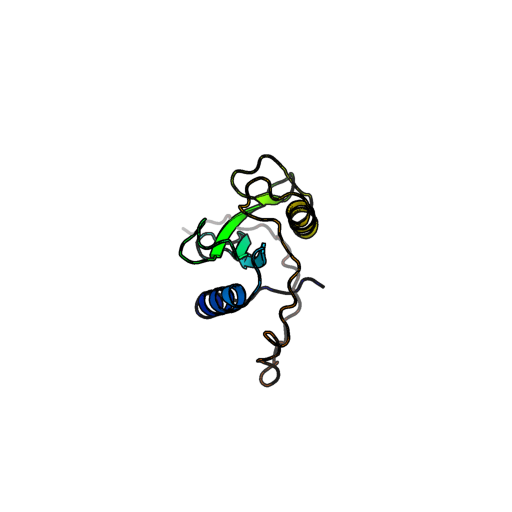LU A CA 1
ATOM 902 C C . GLU A 1 109 ? 18.407 -10.592 17.658 1.00 39.75 109 GLU A C 1
ATOM 904 O O . GLU A 1 109 ? 18.449 -11.342 18.626 1.00 39.75 109 GLU A O 1
ATOM 909 N N . MET A 1 110 ? 19.310 -9.613 17.519 1.00 38.00 110 MET A N 1
ATOM 910 C CA . MET A 1 110 ? 20.409 -9.394 18.476 1.00 38.00 110 MET A CA 1
ATOM 911 C C . MET A 1 110 ? 20.162 -8.276 19.504 1.00 38.00 110 MET A C 1
ATOM 913 O O . MET A 1 110 ? 21.064 -7.977 20.279 1.00 38.00 110 MET A O 1
ATOM 917 N N . ASN A 1 111 ? 18.970 -7.662 19.564 1.00 39.03 111 ASN A N 1
ATOM 918 C CA . ASN A 1 111 ? 18.698 -6.611 20.562 1.00 39.03 111 ASN A CA 1
ATOM 919 C C . ASN A 1 111 ? 17.248 -6.597 21.090 1.00 39.03 111 ASN A C 1
ATOM 921 O O . ASN A 1 111 ? 16.662 -5.541 21.324 1.00 39.03 111 ASN A O 1
ATOM 925 N N . ASN A 1 112 ? 16.645 -7.778 21.263 1.00 36.50 112 ASN A N 1
ATOM 926 C CA . ASN A 1 112 ? 15.279 -7.932 21.776 1.00 36.50 112 ASN A CA 1
ATOM 927 C C . ASN A 1 112 ? 15.202 -7.795 23.309 1.00 36.50 112 ASN A C 1
ATOM 929 O O . ASN A 1 112 ? 14.796 -8.730 23.994 1.00 36.50 112 ASN A O 1
ATOM 933 N N . ASN A 1 113 ? 15.520 -6.616 23.845 1.00 35.78 113 ASN A N 1
ATOM 934 C CA . ASN A 1 113 ? 14.930 -6.191 25.115 1.00 35.78 113 ASN A CA 1
ATOM 935 C C . ASN A 1 113 ? 13.648 -5.396 24.813 1.00 35.78 113 ASN A C 1
ATOM 937 O O . ASN A 1 113 ? 13.629 -4.168 24.845 1.00 35.78 113 ASN A O 1
ATOM 941 N N . TYR A 1 114 ? 12.598 -6.116 24.414 1.00 38.75 114 TYR A N 1
ATOM 942 C CA . TYR A 1 114 ? 11.241 -5.588 24.272 1.00 38.75 114 TYR A CA 1
ATOM 943 C C . TYR A 1 114 ? 10.401 -6.036 25.474 1.00 38.75 114 TYR A C 1
ATOM 945 O O . TYR A 1 114 ? 9.410 -6.747 25.318 1.00 38.75 114 TYR A O 1
ATOM 953 N N . ASP A 1 115 ? 10.799 -5.609 26.673 1.00 38.75 115 ASP A N 1
ATOM 954 C CA . ASP A 1 115 ? 9.878 -5.513 27.804 1.00 38.75 115 ASP A CA 1
ATOM 955 C C . ASP A 1 115 ? 8.874 -4.396 27.489 1.00 38.75 115 ASP A C 1
ATOM 957 O O . ASP A 1 115 ? 9.175 -3.201 27.546 1.00 38.75 115 ASP A O 1
ATOM 961 N N . TYR A 1 116 ? 7.671 -4.786 27.076 1.00 37.34 116 TYR A N 1
ATOM 962 C CA . TYR A 1 116 ? 6.534 -3.878 27.037 1.00 37.34 116 TYR A CA 1
ATOM 963 C C . TYR A 1 116 ? 5.983 -3.788 28.466 1.00 37.34 116 TYR A C 1
ATOM 965 O O . TYR A 1 116 ? 5.592 -4.825 29.009 1.00 37.34 116 TYR A O 1
ATOM 973 N N . PRO A 1 117 ? 5.932 -2.603 29.102 1.00 35.19 117 PRO A N 1
ATOM 974 C CA . PRO A 1 117 ? 5.295 -2.490 30.405 1.00 35.19 117 PRO A CA 1
ATOM 975 C C . PRO A 1 117 ? 3.802 -2.841 30.266 1.00 35.19 117 PRO A C 1
ATOM 977 O O . PRO A 1 117 ? 3.177 -2.450 29.271 1.00 35.19 117 PRO A O 1
ATOM 980 N N . PRO A 1 118 ? 3.204 -3.582 31.218 1.00 30.81 118 PRO A N 1
ATOM 981 C CA . PRO A 1 118 ? 1.775 -3.873 31.196 1.00 30.81 118 PRO A CA 1
ATOM 982 C C . PRO A 1 118 ? 0.985 -2.561 31.143 1.00 30.81 118 PRO A C 1
ATOM 984 O O . PRO A 1 118 ? 1.310 -1.619 31.862 1.00 30.81 118 PRO A O 1
ATOM 987 N N . CYS A 1 119 ? -0.044 -2.475 30.294 1.00 37.50 119 CYS A N 1
ATOM 988 C CA . CYS A 1 119 ? -0.957 -1.332 30.298 1.00 37.50 119 CYS A CA 1
ATOM 989 C C . CYS A 1 119 ? -1.627 -1.216 31.674 1.00 37.50 119 CYS A C 1
ATOM 991 O O . CYS A 1 119 ? -2.580 -1.942 31.956 1.00 37.50 119 CYS A O 1
ATOM 993 N N . GLU A 1 120 ? -1.163 -0.293 32.513 1.00 35.94 120 GLU A N 1
ATOM 994 C CA . GLU A 1 120 ? -1.919 0.134 33.683 1.00 35.94 120 GLU A CA 1
ATOM 995 C C . GLU A 1 120 ? -3.198 0.838 33.215 1.00 35.94 120 GLU A C 1
ATOM 997 O O . GLU A 1 120 ? -3.193 1.723 32.353 1.00 35.94 120 GLU A O 1
ATOM 1002 N N . GLN A 1 121 ? -4.321 0.367 33.751 1.00 36.47 121 GLN A N 1
ATOM 1003 C CA . GLN A 1 121 ? -5.648 0.917 33.531 1.00 36.47 121 GLN A CA 1
ATOM 1004 C C . GLN A 1 121 ? -5.683 2.332 34.114 1.00 36.47 121 GLN A C 1
ATOM 1006 O O . GLN A 1 121 ? -5.760 2.505 35.325 1.00 36.47 121 GLN A O 1
ATOM 1011 N N . VAL A 1 122 ? -5.621 3.357 33.265 1.00 37.09 122 VAL A N 1
ATOM 1012 C CA . VAL A 1 122 ? -5.868 4.729 33.716 1.00 37.09 122 VAL A CA 1
ATOM 1013 C C . VAL A 1 122 ? -7.378 4.902 33.854 1.00 37.09 122 VAL A C 1
ATOM 1015 O O . VAL A 1 122 ? -8.082 5.142 32.871 1.00 37.09 122 VAL A O 1
ATOM 1018 N N . GLU A 1 123 ? -7.873 4.736 35.080 1.00 30.12 123 GLU A N 1
ATOM 1019 C CA . GLU A 1 123 ? -9.193 5.206 35.493 1.00 30.12 123 GLU A CA 1
ATOM 1020 C C . GLU A 1 123 ? -9.328 6.694 35.146 1.00 30.12 123 GLU A C 1
ATOM 1022 O O . GLU A 1 123 ? -8.497 7.529 35.512 1.00 30.12 123 GLU A O 1
ATOM 1027 N N . CYS A 1 124 ? -10.375 7.040 34.398 1.00 31.09 124 CYS A N 1
ATOM 1028 C CA . CYS A 1 124 ? -10.692 8.424 34.081 1.00 31.09 124 CYS A CA 1
ATOM 1029 C C . CYS A 1 124 ? -11.364 9.065 35.304 1.00 31.09 124 CYS A C 1
ATOM 1031 O O . CYS A 1 124 ? -12.588 9.122 35.395 1.00 31.09 124 CYS A O 1
ATOM 1033 N N . SER A 1 125 ? -10.554 9.512 36.262 1.00 32.19 125 SER A N 1
ATOM 1034 C CA . SER A 1 125 ? -11.026 10.292 37.404 1.00 32.19 125 SER A CA 1
ATOM 1035 C C . SER A 1 125 ? -11.030 11.776 37.044 1.00 32.19 125 SER A C 1
ATOM 1037 O O . SER A 1 125 ? -9.990 12.397 36.825 1.00 32.19 125 SER A O 1
ATOM 1039 N N . ASN A 1 126 ? -12.241 12.321 36.948 1.00 41.53 126 ASN A N 1
ATOM 1040 C CA . ASN A 1 126 ? -12.540 13.746 36.875 1.00 41.53 126 ASN A CA 1
ATOM 1041 C C . ASN A 1 126 ? -11.857 14.495 38.028 1.00 41.53 126 ASN A C 1
ATOM 1043 O O . ASN A 1 126 ? -12.103 14.124 39.165 1.00 41.53 126 ASN A O 1
ATOM 1047 N N . GLU A 1 127 ? -11.078 15.544 37.742 1.00 40.59 127 GLU A N 1
ATOM 1048 C CA . GLU A 1 127 ? -10.925 16.776 38.548 1.00 40.59 127 GLU A CA 1
ATOM 1049 C C . GLU A 1 127 ? -9.936 17.718 37.831 1.00 40.59 127 GLU A C 1
ATOM 1051 O O . GLU A 1 127 ? -8.728 17.660 38.029 1.00 40.59 127 GLU A O 1
ATOM 1056 N N . MET A 1 128 ? -10.442 18.617 36.982 1.00 36.06 128 MET A N 1
ATOM 1057 C CA . MET A 1 128 ? -9.706 19.828 36.584 1.00 36.06 128 MET A CA 1
ATOM 1058 C C . MET A 1 128 ? -10.645 21.037 36.557 1.00 36.06 128 MET A C 1
ATOM 1060 O O . MET A 1 128 ? -10.854 21.672 35.530 1.00 36.06 128 MET A O 1
ATOM 1064 N N . PHE A 1 129 ? -11.195 21.373 37.723 1.00 39.44 129 PHE A N 1
ATOM 1065 C CA . PHE A 1 129 ? -11.625 22.736 38.029 1.00 39.44 129 PHE A CA 1
ATOM 1066 C C . PHE A 1 129 ? -11.211 23.079 39.460 1.00 39.44 129 PHE A C 1
ATOM 1068 O O . PHE A 1 129 ? -11.860 22.649 40.405 1.00 39.44 129 PHE A O 1
ATOM 1075 N N . LYS A 1 130 ? -10.125 23.848 39.585 1.00 36.16 130 LYS A N 1
ATOM 1076 C CA . LYS A 1 130 ? -9.753 24.760 40.689 1.00 36.16 130 LYS A CA 1
ATOM 1077 C C . LYS A 1 130 ? -8.505 25.507 40.194 1.00 36.16 130 LYS A C 1
ATOM 1079 O O . LYS A 1 130 ? -7.435 24.925 40.093 1.00 36.16 130 LYS A O 1
ATOM 1084 N N . HIS A 1 131 ? -8.673 26.626 39.487 1.00 37.25 131 HIS A N 1
ATOM 1085 C CA . HIS A 1 131 ? -8.644 27.987 40.042 1.00 37.25 131 HIS A CA 1
ATOM 1086 C C . HIS A 1 131 ? -7.485 28.173 41.026 1.00 37.25 131 HIS A C 1
ATOM 1088 O O . HIS A 1 131 ? -7.568 27.689 42.150 1.00 37.25 131 HIS A O 1
ATOM 1094 N N . ASN A 1 132 ? -6.443 28.900 40.617 1.00 34.81 132 ASN A N 1
ATOM 1095 C CA . ASN A 1 132 ? -5.499 29.471 41.567 1.00 34.81 132 ASN A CA 1
ATOM 1096 C C . ASN A 1 132 ? -5.428 30.982 41.349 1.00 34.81 132 ASN A C 1
ATOM 1098 O O . ASN A 1 132 ? -5.098 31.455 40.261 1.00 34.81 132 ASN A O 1
ATOM 1102 N N . ARG A 1 133 ? -5.858 31.670 42.403 1.00 40.47 133 ARG A N 1
ATOM 1103 C CA . ARG A 1 133 ? -5.687 33.088 42.684 1.00 40.47 133 ARG A CA 1
ATOM 1104 C C . ARG A 1 133 ? -4.222 33.381 42.984 1.00 40.47 133 ARG A C 1
ATOM 1106 O O . ARG A 1 133 ? -3.567 32.474 43.542 1.00 40.47 133 ARG A O 1
#

Nearest PDB structures (foldseek):
  7yqe-assembly2_B  TM=8.752E-01  e=4.885E-05  Homo sapiens
  2mqi-assembly1_A  TM=8.212E-01  e=1.781E-05  Homo sapiens
  4f5b-assembly1_A  TM=8.665E-01  e=9.777E-05  Homo sapiens
  3uf4-assembly1_A  TM=8.495E-01  e=9.179E-05  Mus musculus
  4tzi-assembly1_A  TM=7.928E-01  e=1.957E-04  Mus musculus

Secondary structure (DSSP, 8-state):
-------SSHHHHHHHHHHHTSPTTBEEEEE-SSSTT-EEEEEE--TTT-TTSEEEEEEEEETTEEEETT-S--BSSHHHHHHHHHH--TTSSS--B----GGGG-TTTT-----PPP---------------

Mean predicted aligned error: 12.84 Å

Foldseek 3Di:
DDDDADDDDPVVVVVLVLQQPWDFQEWDWYDDRVDPPWIKIKTQHPCVVPVSSIDIWTWDQDPQAIDTVVDPDHDNDPVVRLVVQQVPVVVHRHGHDPIDSPCSVVPPPPDPPPPDDPDDDPDPDDDDDDDDD

Sequence (133 aa):
MFHLIFNLFDYRNRIIDALLEQPEGAFVVRFSESKRKCLALSVRVPFRHNPTGVSHYLIIRNDHGFKLRGSNKYFPSIPMLVTHHSVMPEQLPCRLIFAHWGNMWKCNEMNNNYDYPPCEQVECSNEMFKHNR

Radius of gyration: 18.84 Å; Cα contacts (8 Å, |Δi|>4): 156; chains: 1; bounding box: 39×46×58 Å

pLDDT: mean 73.42, std 24.21, range [29.53, 97.0]

InterPro domains:
  IPR000980 SH2 domain [PF00017] (17-85)
  IPR000980 SH2 domain [PS50001] (1-100)
  IPR000980 SH2 domain [SM00252] (3-91)
  IPR036860 SH2 domain superfamily [G3DSA:3.30.505.10] (11-97)
  IPR036860 SH2 domain superfamily [SSF55550] (12-104)

Organism: Wuchereria bancrofti (NCBI:txid6293)